Protein AF-A0A2C9UYM7-F1 (afdb_monomer_lite)

pLDDT: mean 77.0, std 14.75, range [37.03, 95.25]

Secondary structure (DSSP, 8-state):
-HHHHHHHHHS-HHHHTT---SSTTSSEE---TTSTTEEEEEEE-TTHHHHHHHHHHHH-TT--HHHHHHHHHHHHHHHHHHHHHHHHHHHHTT-GGGHHHHHHTEEEEEEEEEEEPTT---EEEEEEEEEEE--SSSS-SS--GGG-SSSS---SPPP-HHHHHHHHTS-----

Radius of gyration: 19.18 Å; chains: 1; bounding box: 54×32×52 Å

Foldseek 3Di:
DVVLLVVLVPADPVLQVLQDDPDPPQAWDAPDPLANQKTKGKFWCPPLQPRLQVSQCSNPVVGDVPNSVVSSVVVVVVLVVVLVVVCVVCVVVVNNVCSVVVNVQWIKMKMWMWGADVVDNDIDTDTDIDIFRDDVDGDFQAPDPVQDDPVRHGPDHRDDPVVVVVVSPDPPPPD

InterPro domains:
  IPR027443 Isopenicillin N synthase-like superfamily [G3DSA:2.60.120.330] (1-140)

Organism: Manihot esculenta (NCBI:txid3983)

Structure (mmCIF, N/CA/C/O backbone):
data_AF-A0A2C9UYM7-F1
#
_entry.id   AF-A0A2C9UYM7-F1
#
loop_
_atom_site.group_PDB
_atom_site.id
_atom_site.type_symbol
_atom_site.label_atom_id
_atom_site.label_alt_id
_atom_site.label_comp_id
_atom_site.label_asym_id
_atom_site.label_entity_id
_atom_site.label_seq_id
_atom_site.pdbx_PDB_ins_code
_atom_site.Cartn_x
_atom_site.Cartn_y
_atom_site.Cartn_z
_atom_site.occupancy
_atom_site.B_iso_or_equiv
_atom_site.auth_seq_id
_atom_site.auth_comp_id
_atom_site.auth_asym_id
_atom_site.auth_atom_id
_atom_site.pdbx_PDB_model_num
ATOM 1 N N . MET A 1 1 ? 14.745 8.442 -0.552 1.00 76.81 1 MET A N 1
ATOM 2 C CA . MET A 1 1 ? 13.310 8.116 -0.733 1.00 76.81 1 MET A CA 1
ATOM 3 C C . MET A 1 1 ? 12.906 8.375 -2.171 1.00 76.81 1 MET A C 1
ATOM 5 O O . MET A 1 1 ? 12.621 7.404 -2.848 1.00 76.81 1 MET A O 1
ATOM 9 N N . PHE A 1 2 ? 12.954 9.629 -2.638 1.00 80.56 2 PHE A N 1
ATOM 10 C CA . PHE A 1 2 ? 12.613 9.995 -4.020 1.00 80.56 2 PHE A CA 1
ATOM 11 C C . PHE A 1 2 ? 13.407 9.212 -5.071 1.00 80.56 2 PHE A C 1
ATOM 13 O O . PHE A 1 2 ? 12.788 8.573 -5.907 1.00 80.56 2 PHE A O 1
ATOM 20 N N . GLU A 1 3 ? 14.731 9.110 -4.932 1.00 86.56 3 GLU A N 1
ATOM 21 C CA . GLU A 1 3 ? 15.581 8.315 -5.840 1.00 86.56 3 GLU A CA 1
ATOM 22 C C . GLU A 1 3 ? 15.118 6.853 -5.986 1.00 86.56 3 GLU A C 1
ATOM 24 O O . GLU A 1 3 ? 15.034 6.330 -7.089 1.00 86.56 3 GLU A O 1
ATOM 29 N N . SER A 1 4 ? 14.749 6.187 -4.884 1.00 89.62 4 SER A N 1
ATOM 30 C CA . SER A 1 4 ? 14.265 4.797 -4.922 1.00 89.62 4 SER A CA 1
ATOM 31 C C . SER A 1 4 ? 12.889 4.662 -5.583 1.00 89.62 4 SER A C 1
ATOM 33 O O . SER A 1 4 ? 12.554 3.598 -6.094 1.00 89.62 4 SER A O 1
ATOM 35 N N . VAL A 1 5 ? 12.067 5.715 -5.540 1.00 88.62 5 VAL A N 1
ATOM 36 C CA . VAL A 1 5 ? 10.767 5.751 -6.224 1.00 88.62 5 VAL A CA 1
ATOM 37 C C . VAL A 1 5 ? 10.951 6.053 -7.709 1.00 88.62 5 VAL A C 1
ATOM 39 O O . VAL A 1 5 ? 10.288 5.442 -8.539 1.00 88.62 5 VAL A O 1
ATOM 42 N N . GLU A 1 6 ? 11.866 6.951 -8.060 1.00 88.19 6 GLU A N 1
ATOM 43 C CA . GLU A 1 6 ? 12.232 7.215 -9.453 1.00 88.19 6 GLU A CA 1
ATOM 44 C C . GLU A 1 6 ? 12.796 5.957 -10.118 1.00 88.19 6 GLU A C 1
ATOM 46 O O . GLU A 1 6 ? 12.317 5.568 -11.181 1.00 88.19 6 GLU A O 1
ATOM 51 N N . GLU A 1 7 ? 13.728 5.263 -9.455 1.00 92.25 7 GLU A N 1
ATOM 52 C CA . GLU A 1 7 ? 14.283 3.991 -9.931 1.00 92.25 7 GLU A CA 1
ATOM 53 C C . GLU A 1 7 ? 13.176 2.957 -10.200 1.00 92.25 7 GLU A C 1
ATOM 55 O O . GLU A 1 7 ? 13.172 2.302 -11.242 1.00 92.25 7 GLU A O 1
ATOM 60 N N . LEU A 1 8 ? 12.197 2.846 -9.292 1.00 92.75 8 LEU A N 1
ATOM 61 C CA . LEU A 1 8 ? 11.048 1.952 -9.448 1.00 92.75 8 LEU A CA 1
ATOM 62 C C . LEU A 1 8 ? 10.269 2.238 -10.741 1.00 92.75 8 LEU A C 1
ATOM 64 O O . LEU A 1 8 ? 9.914 1.305 -11.461 1.00 92.75 8 LEU A O 1
ATOM 68 N N . PHE A 1 9 ? 9.974 3.506 -11.036 1.00 91.25 9 PHE A N 1
ATOM 69 C CA . PHE A 1 9 ? 9.160 3.865 -12.202 1.00 91.25 9 PHE A CA 1
ATOM 70 C C . PHE A 1 9 ? 9.944 3.900 -13.516 1.00 91.25 9 PHE A C 1
ATOM 72 O O . PHE A 1 9 ? 9.328 3.767 -14.575 1.00 91.25 9 PHE A O 1
ATOM 79 N N . GLN A 1 10 ? 11.274 3.966 -13.456 1.00 91.88 10 GLN A N 1
ATOM 80 C CA . GLN A 1 10 ? 12.161 3.782 -14.608 1.00 91.88 10 GLN A CA 1
ATOM 81 C C . GLN A 1 10 ? 12.287 2.314 -15.054 1.00 91.88 10 GLN A C 1
ATOM 83 O O . GLN A 1 10 ? 12.781 2.055 -16.154 1.00 91.88 10 GLN A O 1
ATOM 88 N N . LEU A 1 11 ? 11.825 1.346 -14.249 1.00 94.38 11 LEU A N 1
ATOM 89 C CA . LEU A 1 11 ? 11.791 -0.059 -14.657 1.00 94.38 11 LEU A CA 1
ATOM 90 C C . LEU A 1 11 ? 10.936 -0.265 -15.920 1.00 94.38 11 LEU A C 1
ATOM 92 O O . LEU A 1 11 ? 9.923 0.421 -16.108 1.00 94.38 11 LEU A O 1
ATOM 96 N N . PRO A 1 12 ? 11.272 -1.264 -16.761 1.00 94.81 12 PRO A N 1
ATOM 97 C CA . PRO A 1 12 ? 10.449 -1.615 -17.909 1.00 94.81 12 PRO A CA 1
ATOM 98 C C . PRO A 1 12 ? 8.994 -1.888 -17.510 1.00 94.81 12 PRO A C 1
ATOM 100 O O . PRO A 1 12 ? 8.722 -2.527 -16.491 1.00 94.81 12 PRO A O 1
ATOM 103 N N . LEU A 1 13 ? 8.047 -1.457 -18.350 1.00 91.44 13 LEU A N 1
ATOM 104 C CA . LEU A 1 13 ? 6.612 -1.642 -18.101 1.00 91.44 13 LEU A CA 1
ATOM 105 C C . LEU A 1 13 ? 6.265 -3.104 -17.789 1.00 91.44 13 LEU A C 1
ATOM 107 O O . LEU A 1 13 ? 5.569 -3.378 -16.816 1.00 91.44 13 LEU A O 1
ATOM 111 N N . TRP A 1 14 ? 6.793 -4.046 -18.575 1.00 90.56 14 TRP A N 1
ATOM 112 C CA . TRP A 1 14 ? 6.535 -5.473 -18.378 1.00 90.56 14 TRP A CA 1
ATOM 113 C C . TRP A 1 14 ? 6.998 -5.966 -17.000 1.00 90.56 14 TRP A C 1
ATOM 115 O O . TRP A 1 14 ? 6.327 -6.811 -16.419 1.00 90.56 14 TRP A O 1
ATOM 125 N N . THR A 1 15 ? 8.083 -5.410 -16.447 1.00 94.50 15 THR A N 1
ATOM 126 C CA . THR A 1 15 ? 8.578 -5.723 -15.098 1.00 94.50 15 THR A CA 1
ATOM 127 C C . THR A 1 15 ? 7.615 -5.201 -14.038 1.00 94.50 15 THR A C 1
ATOM 129 O O . THR A 1 15 ? 7.225 -5.945 -13.142 1.00 94.50 15 THR A O 1
ATOM 132 N N . LYS A 1 16 ? 7.154 -3.950 -14.173 1.00 93.62 16 LYS A N 1
ATOM 133 C CA . LYS A 1 16 ? 6.161 -3.357 -13.261 1.00 93.62 16 LYS A CA 1
ATOM 134 C C . LYS A 1 16 ? 4.836 -4.131 -13.287 1.00 93.62 16 LYS A C 1
ATOM 136 O O . LYS A 1 16 ? 4.242 -4.359 -12.235 1.00 93.62 16 LYS A O 1
ATOM 141 N N . MET A 1 17 ? 4.419 -4.622 -14.457 1.00 91.25 17 MET A N 1
ATOM 142 C CA . MET A 1 17 ? 3.216 -5.449 -14.633 1.00 91.25 17 MET A CA 1
ATOM 143 C C . MET A 1 17 ? 3.297 -6.836 -13.973 1.00 91.25 17 MET A C 1
ATOM 145 O O . MET A 1 17 ? 2.255 -7.462 -13.783 1.00 91.25 17 MET A O 1
ATOM 149 N N . LEU A 1 18 ? 4.487 -7.312 -13.578 1.00 91.75 18 LEU A N 1
ATOM 150 C CA . LEU A 1 18 ? 4.620 -8.540 -12.782 1.00 91.75 18 LEU A CA 1
ATOM 151 C C . LEU A 1 18 ? 4.083 -8.372 -11.354 1.00 91.75 18 LEU A C 1
ATOM 153 O O . LEU A 1 18 ? 3.803 -9.373 -10.692 1.00 91.75 18 LEU A O 1
ATOM 157 N N . ASN A 1 19 ? 3.898 -7.134 -10.876 1.00 91.31 19 ASN A N 1
ATOM 158 C CA . ASN A 1 19 ? 3.223 -6.874 -9.610 1.00 91.31 19 ASN A CA 1
ATOM 159 C C . ASN A 1 19 ? 1.714 -7.140 -9.738 1.00 91.31 19 ASN A C 1
ATOM 161 O O . ASN A 1 19 ? 0.908 -6.228 -9.938 1.00 91.31 19 ASN A O 1
ATOM 165 N N . VAL A 1 20 ? 1.330 -8.407 -9.627 1.00 87.38 20 VAL A N 1
ATOM 166 C CA . VAL A 1 20 ? -0.059 -8.863 -9.708 1.00 87.38 20 VAL A CA 1
ATOM 167 C C . VAL A 1 20 ? -0.613 -9.182 -8.323 1.00 87.38 20 VAL A C 1
ATOM 169 O O . VAL A 1 20 ? 0.070 -9.728 -7.461 1.00 87.38 20 VAL A O 1
ATOM 172 N N . SER A 1 21 ? -1.896 -8.892 -8.114 1.00 83.62 21 SER A N 1
ATOM 173 C CA . SER A 1 21 ? -2.621 -9.309 -6.915 1.00 83.62 21 SER A CA 1
ATOM 174 C C . SER A 1 21 ? -3.963 -9.914 -7.292 1.00 83.62 21 SER A C 1
ATOM 176 O O . SER A 1 21 ? -4.627 -9.466 -8.225 1.00 83.62 21 SER A O 1
ATOM 178 N N . ARG A 1 22 ? -4.389 -10.921 -6.522 1.00 79.25 22 ARG A N 1
ATOM 179 C CA . ARG A 1 22 ? -5.752 -11.468 -6.607 1.00 79.25 22 ARG A CA 1
ATOM 180 C C . ARG A 1 22 ? -6.795 -10.460 -6.124 1.00 79.25 22 ARG A C 1
ATOM 182 O O . ARG A 1 22 ? -7.964 -10.575 -6.479 1.00 79.25 22 ARG A O 1
ATOM 189 N N . LYS A 1 23 ? -6.385 -9.481 -5.310 1.00 76.19 23 LYS A N 1
ATOM 190 C CA . LYS A 1 23 ? -7.252 -8.397 -4.853 1.00 76.19 23 LYS A CA 1
ATOM 191 C C . LYS A 1 23 ? -7.204 -7.252 -5.843 1.00 76.19 23 LYS A C 1
ATOM 193 O O . LYS A 1 23 ? -6.138 -6.795 -6.261 1.00 76.19 23 LYS A O 1
ATOM 198 N N . ARG A 1 24 ? -8.392 -6.784 -6.211 1.00 71.06 24 ARG A N 1
ATOM 199 C CA . ARG A 1 24 ? -8.555 -5.713 -7.186 1.00 71.06 24 ARG A CA 1
ATOM 200 C C . ARG A 1 24 ? -7.792 -4.471 -6.728 1.00 71.06 24 ARG A C 1
ATOM 202 O O . ARG A 1 24 ? -7.879 -4.103 -5.566 1.00 71.06 24 ARG A O 1
ATOM 209 N N . PHE A 1 25 ? -7.066 -3.837 -7.646 1.00 75.12 25 PHE A N 1
ATOM 210 C CA . PHE A 1 25 ? -6.269 -2.626 -7.409 1.00 75.12 25 PHE A CA 1
ATOM 211 C C . PHE A 1 25 ? -5.055 -2.784 -6.478 1.00 75.12 25 PHE A C 1
ATOM 213 O O . PHE A 1 25 ? -4.369 -1.799 -6.238 1.00 75.12 25 PHE A O 1
ATOM 220 N N . HIS A 1 26 ? -4.734 -3.972 -5.963 1.00 82.00 26 HIS A N 1
ATOM 221 C CA . HIS A 1 26 ? -3.608 -4.130 -5.027 1.00 82.00 26 HIS A CA 1
ATOM 222 C C . HIS A 1 26 ? -2.248 -4.334 -5.714 1.00 82.00 26 HIS A C 1
ATOM 224 O O . HIS A 1 26 ? -1.228 -4.269 -5.040 1.00 82.00 26 HIS A O 1
ATOM 230 N N . GLY A 1 27 ? -2.231 -4.593 -7.024 1.00 87.62 27 GLY A N 1
ATOM 231 C CA . GLY A 1 27 ? -1.009 -4.715 -7.821 1.00 87.62 27 GLY A CA 1
ATOM 232 C C . GLY A 1 27 ? -0.633 -3.415 -8.537 1.00 87.62 27 GLY A C 1
ATOM 233 O O . GLY A 1 27 ? -0.955 -2.313 -8.084 1.00 87.62 27 GLY A O 1
ATOM 234 N N . TYR A 1 28 ? 0.028 -3.560 -9.682 1.00 90.88 28 TYR A N 1
ATOM 235 C CA . TYR A 1 28 ? 0.290 -2.480 -10.623 1.00 90.88 28 TYR A CA 1
ATOM 236 C C . TYR A 1 28 ? -1.011 -1.892 -11.184 1.00 90.88 28 TYR A C 1
ATOM 238 O O . TYR A 1 28 ? -1.941 -2.620 -11.539 1.00 90.88 28 TYR A O 1
ATOM 246 N N . ILE A 1 29 ? -1.063 -0.566 -11.282 1.00 88.56 29 ILE A N 1
ATOM 247 C CA . ILE A 1 29 ? -2.108 0.168 -11.997 1.00 88.56 29 ILE A CA 1
ATOM 248 C C . ILE A 1 29 ? -1.421 1.212 -12.867 1.00 88.56 29 ILE A C 1
ATOM 250 O O . ILE A 1 29 ? -0.698 2.054 -12.350 1.00 88.56 29 ILE A O 1
ATOM 254 N N . GLY A 1 30 ? -1.689 1.186 -14.163 1.00 86.00 30 GLY A N 1
ATOM 255 C CA . GLY A 1 30 ? -1.193 2.153 -15.135 1.00 86.00 30 GLY A CA 1
ATOM 256 C C . GLY A 1 30 ? -1.779 1.842 -16.507 1.00 86.00 30 GLY A C 1
ATOM 257 O O . GLY A 1 30 ? -2.508 0.857 -16.651 1.00 86.00 30 GLY A O 1
ATOM 258 N N . GLN A 1 31 ? -1.478 2.673 -17.507 1.00 81.62 31 GLN A N 1
ATOM 259 C CA . GLN A 1 31 ? -1.949 2.490 -18.891 1.00 81.62 31 GLN A CA 1
ATOM 260 C C . GLN A 1 31 ? -3.487 2.495 -19.031 1.00 81.62 31 GLN A C 1
ATOM 262 O O . GLN A 1 31 ? -4.047 1.885 -19.942 1.00 81.62 31 GLN A O 1
ATOM 267 N N . LEU A 1 32 ? -4.190 3.173 -18.117 1.00 78.31 32 LEU A N 1
ATOM 268 C CA . LEU A 1 32 ? -5.642 3.313 -18.177 1.00 78.31 32 LEU A CA 1
ATOM 269 C C . LEU A 1 32 ? -6.009 4.513 -19.063 1.00 78.31 32 LEU A C 1
ATOM 271 O O . LEU A 1 32 ? -5.599 5.628 -18.739 1.00 78.31 32 LEU A O 1
ATOM 275 N N . PRO A 1 33 ? -6.832 4.339 -20.118 1.00 73.31 33 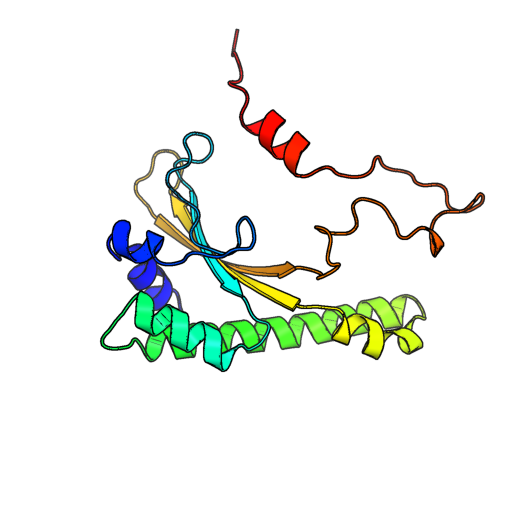PRO A N 1
ATOM 276 C CA . PRO A 1 33 ? -7.207 5.442 -21.007 1.00 73.31 33 PRO A CA 1
ATOM 277 C C . PRO A 1 33 ? -7.883 6.621 -20.292 1.00 73.31 33 PRO A C 1
ATOM 279 O O . PRO A 1 33 ? -7.738 7.759 -20.721 1.00 73.31 33 PRO A O 1
ATOM 282 N N . SER A 1 34 ? -8.606 6.358 -19.197 1.00 73.12 34 SER A N 1
ATOM 283 C CA . SER A 1 34 ? -9.287 7.383 -18.397 1.00 73.12 34 SER A CA 1
ATOM 284 C C . SER A 1 34 ? -8.363 8.146 -17.439 1.00 73.12 34 SER A C 1
ATOM 286 O O . SER A 1 34 ? -8.734 9.222 -16.981 1.00 73.12 34 SER A O 1
ATOM 288 N N . VAL A 1 35 ? -7.169 7.621 -17.137 1.00 74.06 35 VAL A N 1
ATOM 289 C CA . VAL A 1 35 ? -6.163 8.259 -16.268 1.00 74.06 35 VAL A CA 1
ATOM 290 C C . VAL A 1 35 ? -4.748 8.046 -16.839 1.00 74.06 35 VAL A C 1
ATOM 292 O O . VAL A 1 35 ? -3.925 7.364 -16.230 1.00 74.06 35 VAL A O 1
ATOM 295 N N . PRO A 1 36 ? -4.439 8.611 -18.023 1.00 75.50 36 PRO A N 1
ATOM 296 C CA . PRO A 1 36 ? -3.215 8.289 -18.765 1.00 75.50 36 PRO A CA 1
ATOM 297 C C . PRO A 1 36 ? -1.930 8.754 -18.068 1.00 75.50 36 PRO A C 1
ATOM 299 O O . PRO A 1 36 ? -0.880 8.162 -18.277 1.00 75.50 36 PRO A O 1
ATOM 302 N N . LEU A 1 37 ? -2.025 9.776 -17.213 1.00 80.44 37 LEU A N 1
ATOM 303 C CA . LEU A 1 37 ? -0.898 10.360 -16.475 1.00 80.44 37 LEU A CA 1
ATOM 304 C C . LEU A 1 37 ? -0.623 9.651 -15.139 1.00 80.44 37 LEU A C 1
ATOM 306 O O . LEU A 1 37 ? 0.187 10.133 -14.355 1.00 80.44 37 LEU A O 1
ATOM 310 N N . TYR A 1 38 ? -1.348 8.571 -14.836 1.00 84.19 38 TYR 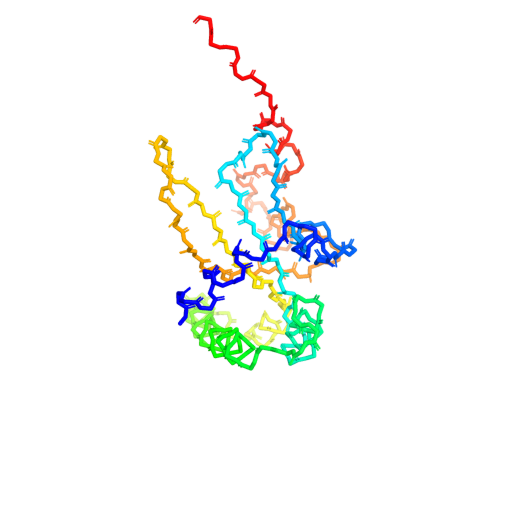A N 1
ATOM 311 C CA . TYR A 1 38 ? -1.306 7.891 -13.548 1.00 84.19 38 TYR A CA 1
ATOM 312 C C . TYR A 1 38 ? -0.641 6.522 -13.645 1.00 84.19 38 TYR A C 1
ATOM 314 O O . TYR A 1 38 ? -1.063 5.655 -14.416 1.00 84.19 38 TYR A O 1
ATOM 322 N N . GLU A 1 39 ? 0.331 6.292 -12.769 1.00 88.88 39 GLU A N 1
ATOM 323 C CA . GLU A 1 39 ? 0.944 4.989 -12.560 1.00 88.88 39 GLU A CA 1
ATOM 324 C C . GLU A 1 39 ? 1.099 4.704 -11.058 1.00 88.88 39 GLU A C 1
ATOM 326 O O . GLU A 1 39 ? 1.364 5.600 -10.259 1.00 88.88 39 GLU A O 1
ATOM 331 N N . SER A 1 40 ? 0.912 3.455 -10.628 1.00 90.62 40 SER A N 1
ATOM 332 C CA . SER A 1 40 ? 1.100 3.076 -9.228 1.00 90.62 40 SER A CA 1
ATOM 333 C C . SER A 1 40 ? 1.434 1.604 -9.021 1.00 90.62 40 SER A C 1
ATOM 335 O O . SER A 1 40 ? 1.047 0.737 -9.806 1.00 90.62 40 SER A O 1
ATOM 337 N N . ILE A 1 41 ? 2.098 1.323 -7.903 1.00 90.56 41 ILE A N 1
ATOM 338 C CA . ILE A 1 41 ? 2.435 -0.017 -7.417 1.00 90.56 41 ILE A CA 1
ATOM 339 C C . ILE A 1 41 ? 1.900 -0.159 -5.993 1.00 90.56 41 ILE A C 1
ATOM 341 O O . ILE A 1 41 ? 2.236 0.631 -5.111 1.00 90.56 41 ILE A O 1
ATOM 345 N N . GLY A 1 42 ? 1.033 -1.151 -5.784 1.00 88.19 42 GLY A N 1
ATOM 346 C CA . GLY A 1 42 ? 0.545 -1.534 -4.463 1.00 88.19 42 GLY A CA 1
ATOM 347 C C . GLY A 1 42 ? 1.416 -2.611 -3.810 1.00 88.19 42 GLY A C 1
ATOM 348 O O . GLY A 1 42 ? 1.887 -3.522 -4.490 1.00 88.19 42 GLY A O 1
ATOM 349 N N . ILE A 1 43 ? 1.609 -2.504 -2.493 1.00 84.69 43 ILE A N 1
ATOM 350 C CA . ILE A 1 43 ? 2.312 -3.468 -1.637 1.00 84.69 43 ILE A CA 1
ATOM 351 C C . ILE A 1 43 ? 1.419 -3.767 -0.432 1.00 84.69 43 ILE A C 1
ATOM 353 O O . ILE A 1 43 ? 1.143 -2.886 0.383 1.00 84.69 43 ILE A O 1
ATOM 357 N N . GLU A 1 44 ? 0.920 -5.000 -0.326 1.00 77.50 44 GLU A N 1
ATOM 358 C CA . GLU A 1 44 ? 0.101 -5.390 0.825 1.00 77.50 44 GLU A CA 1
ATOM 359 C C . GLU A 1 44 ? 0.959 -5.504 2.090 1.00 77.50 44 GLU A C 1
ATOM 361 O O . GLU A 1 44 ? 2.002 -6.149 2.089 1.00 77.50 44 GLU A O 1
ATOM 366 N N . ASP A 1 45 ? 0.468 -4.942 3.189 1.00 66.62 45 ASP A N 1
ATOM 367 C CA . ASP A 1 45 ? 1.275 -4.695 4.388 1.00 66.62 45 ASP A CA 1
ATOM 368 C C . ASP A 1 45 ? 1.126 -5.778 5.473 1.00 66.62 45 ASP A C 1
ATOM 370 O O . ASP A 1 45 ? 1.905 -5.840 6.409 1.00 66.62 45 ASP A O 1
ATOM 374 N N . ARG A 1 46 ? 0.176 -6.719 5.337 1.00 57.03 46 ARG A N 1
ATOM 375 C CA . ARG A 1 46 ? -0.145 -7.711 6.396 1.00 57.03 46 ARG A CA 1
ATOM 376 C C . ARG A 1 46 ? 1.070 -8.433 7.011 1.00 57.03 46 ARG A C 1
ATOM 378 O O . ARG A 1 46 ? 1.031 -8.763 8.188 1.00 57.03 46 ARG A O 1
ATOM 385 N N . THR A 1 47 ? 2.120 -8.666 6.224 1.00 57.34 47 THR A N 1
ATOM 386 C CA . THR A 1 47 ? 3.446 -9.097 6.688 1.00 57.34 47 THR A CA 1
ATOM 387 C C . THR A 1 47 ? 4.510 -8.238 5.994 1.00 57.34 47 THR A C 1
ATOM 389 O O . THR A 1 47 ? 5.124 -8.649 5.010 1.00 57.34 47 THR A O 1
ATOM 392 N N . MET A 1 48 ? 4.690 -7.000 6.479 1.00 58.72 48 MET A N 1
ATOM 393 C CA . MET A 1 48 ? 5.626 -5.975 5.971 1.00 58.72 48 MET A CA 1
ATOM 394 C C . MET A 1 48 ? 6.969 -6.503 5.460 1.00 58.72 48 MET A C 1
ATOM 396 O O . MET A 1 48 ? 7.508 -5.969 4.496 1.00 58.72 48 MET A O 1
ATOM 400 N N . LEU A 1 49 ? 7.541 -7.520 6.110 1.00 62.19 49 LEU A N 1
ATOM 401 C CA . LEU A 1 49 ? 8.868 -8.020 5.760 1.00 62.19 49 LEU A CA 1
ATOM 402 C C . LEU A 1 49 ? 8.845 -8.912 4.509 1.00 62.19 49 LEU A C 1
ATOM 404 O O . LEU A 1 49 ? 9.556 -8.643 3.545 1.00 62.19 49 LEU A O 1
ATOM 408 N N . GLU A 1 50 ? 7.981 -9.926 4.493 1.00 69.31 50 GLU A N 1
ATOM 409 C CA . GLU A 1 50 ? 7.964 -10.955 3.448 1.00 69.31 50 GLU A CA 1
ATOM 410 C C . GLU A 1 50 ? 7.477 -10.405 2.105 1.00 69.31 50 GLU A C 1
ATOM 412 O O . GLU A 1 50 ? 8.003 -10.752 1.048 1.00 69.31 50 GLU A O 1
ATOM 417 N N . LYS A 1 51 ? 6.478 -9.516 2.127 1.00 75.88 51 LYS A N 1
ATOM 418 C CA . LYS A 1 51 ? 5.892 -8.975 0.894 1.00 75.88 51 LYS A CA 1
ATOM 419 C C . LYS A 1 51 ? 6.765 -7.931 0.221 1.00 75.88 51 LYS A C 1
ATOM 421 O O . LYS A 1 51 ? 6.800 -7.884 -1.006 1.00 75.88 51 LYS A O 1
ATOM 426 N N . VAL A 1 52 ? 7.491 -7.133 1.003 1.00 81.62 52 VAL A N 1
ATOM 427 C CA . VAL A 1 52 ? 8.470 -6.189 0.454 1.00 81.62 52 VAL A CA 1
ATOM 428 C C . VAL A 1 52 ? 9.598 -6.956 -0.220 1.00 81.62 52 VAL A C 1
ATOM 430 O O . VAL A 1 52 ? 9.954 -6.633 -1.345 1.00 81.62 52 VAL A O 1
ATOM 433 N N . GLU A 1 53 ? 10.113 -8.011 0.410 1.00 81.88 53 GLU A N 1
ATOM 434 C CA . GLU A 1 53 ? 11.167 -8.835 -0.189 1.00 81.88 53 GLU A CA 1
ATOM 435 C C . GLU A 1 53 ? 10.679 -9.594 -1.423 1.00 81.88 53 GLU A C 1
ATOM 437 O O . GLU A 1 53 ? 11.357 -9.592 -2.449 1.00 81.88 53 GLU A O 1
ATOM 442 N N . SER A 1 54 ? 9.473 -10.167 -1.371 1.00 84.44 54 SER A N 1
ATOM 443 C CA . SER A 1 54 ? 8.858 -10.824 -2.525 1.00 84.44 54 SER A CA 1
ATOM 444 C C . SER A 1 54 ? 8.705 -9.873 -3.713 1.00 84.44 54 SER A C 1
ATOM 446 O O . SER A 1 54 ? 9.104 -10.233 -4.820 1.00 84.44 54 SER A O 1
ATOM 448 N N . LEU A 1 55 ? 8.185 -8.659 -3.498 1.00 87.31 55 LEU A N 1
ATOM 449 C CA . LEU A 1 55 ? 8.059 -7.670 -4.566 1.00 87.31 55 LEU A CA 1
ATOM 450 C C . LEU A 1 55 ? 9.428 -7.221 -5.081 1.00 87.31 55 LEU A C 1
ATOM 452 O O . LEU A 1 55 ? 9.631 -7.149 -6.291 1.00 87.31 55 LEU A O 1
ATOM 456 N N . THR A 1 56 ? 10.373 -6.946 -4.180 1.00 90.38 56 THR A N 1
ATOM 457 C CA . THR A 1 56 ? 11.725 -6.540 -4.566 1.00 90.38 56 THR A CA 1
ATOM 458 C C . THR A 1 56 ? 12.385 -7.597 -5.443 1.00 90.38 56 THR A C 1
ATOM 460 O O . THR A 1 56 ? 12.974 -7.231 -6.449 1.00 90.38 56 THR A O 1
ATOM 463 N N . ASN A 1 57 ? 12.232 -8.887 -5.136 1.00 89.25 57 ASN A N 1
ATOM 464 C CA . ASN A 1 57 ? 12.793 -9.971 -5.949 1.00 89.25 57 ASN A CA 1
ATOM 465 C C . ASN A 1 57 ? 12.122 -10.099 -7.326 1.00 89.25 57 ASN A C 1
ATOM 467 O O . ASN A 1 57 ? 12.768 -10.505 -8.290 1.00 89.25 57 ASN A O 1
ATOM 471 N N . VAL A 1 58 ? 10.834 -9.757 -7.433 1.00 90.00 58 VAL A N 1
ATOM 472 C CA . VAL A 1 58 ? 10.107 -9.733 -8.714 1.00 90.00 58 VAL A CA 1
ATOM 473 C C . VAL A 1 58 ? 10.581 -8.577 -9.596 1.00 90.00 58 VAL A C 1
ATOM 475 O O . VAL A 1 58 ? 10.767 -8.754 -10.797 1.00 90.00 58 VAL A O 1
ATOM 478 N N . LEU A 1 59 ? 10.772 -7.396 -9.007 1.00 92.06 59 LEU A N 1
ATOM 479 C CA . LEU A 1 59 ? 11.151 -6.182 -9.733 1.00 92.06 59 LEU A CA 1
ATOM 480 C C . LEU A 1 59 ? 12.657 -6.111 -10.025 1.00 92.06 59 LEU A C 1
ATOM 482 O O . LEU A 1 59 ? 13.066 -5.660 -11.092 1.00 92.06 59 LEU A O 1
ATOM 486 N N . TRP A 1 60 ? 13.472 -6.599 -9.093 1.00 94.44 60 TRP A N 1
ATOM 487 C CA . TRP A 1 60 ? 14.926 -6.664 -9.164 1.00 94.44 60 TRP A CA 1
ATOM 488 C C . TRP A 1 60 ? 15.386 -8.072 -8.755 1.00 94.44 60 TRP A C 1
ATOM 490 O O . TRP A 1 60 ? 15.595 -8.324 -7.568 1.00 94.44 60 TRP A O 1
ATOM 500 N N . PRO A 1 61 ? 15.610 -8.994 -9.709 1.00 90.38 61 PRO A N 1
ATOM 501 C CA . PRO A 1 61 ? 16.062 -10.361 -9.406 1.00 90.38 61 PRO A CA 1
ATOM 502 C C . PRO A 1 61 ? 17.376 -10.430 -8.605 1.00 90.38 61 PRO A C 1
ATOM 504 O O . PRO A 1 61 ? 17.598 -11.347 -7.821 1.00 90.38 61 PRO A O 1
ATOM 507 N N . GLN A 1 62 ? 18.233 -9.428 -8.783 1.00 90.38 62 GLN A N 1
ATOM 508 C CA . GLN A 1 62 ? 19.500 -9.205 -8.080 1.00 90.38 62 GLN A CA 1
ATOM 509 C C . GLN A 1 62 ? 19.337 -8.540 -6.697 1.00 90.38 62 GLN A C 1
ATOM 511 O O . GLN A 1 62 ? 20.314 -8.376 -5.970 1.00 90.38 62 GLN A O 1
ATOM 516 N N . GLY A 1 63 ? 18.110 -8.172 -6.326 1.00 90.56 63 GLY A N 1
ATOM 517 C CA . GLY A 1 63 ? 17.768 -7.459 -5.103 1.00 90.56 63 GLY A CA 1
ATOM 518 C C . GLY A 1 63 ? 17.955 -5.943 -5.203 1.00 90.56 63 GLY A C 1
ATOM 519 O O . GLY A 1 63 ? 18.764 -5.431 -5.974 1.00 90.56 63 GLY A O 1
ATOM 520 N N . ASN A 1 64 ? 17.204 -5.213 -4.376 1.00 93.56 64 ASN A N 1
ATOM 521 C CA . ASN A 1 64 ? 17.354 -3.770 -4.187 1.00 93.56 64 ASN A CA 1
ATOM 522 C 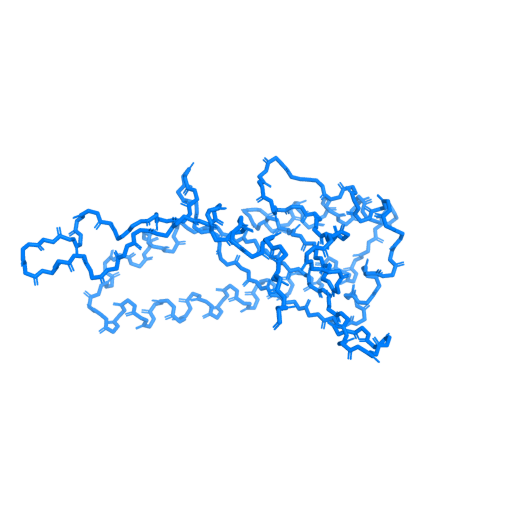C . ASN A 1 64 ? 17.223 -3.427 -2.687 1.00 93.56 64 ASN A C 1
ATOM 524 O O . ASN A 1 64 ? 16.127 -3.133 -2.195 1.00 93.56 64 ASN A O 1
ATOM 528 N N . PRO A 1 65 ? 18.323 -3.503 -1.910 1.00 91.75 65 PRO A N 1
ATOM 529 C CA . PRO A 1 65 ? 18.278 -3.287 -0.464 1.00 91.75 65 PRO A CA 1
ATOM 530 C C . PRO A 1 65 ? 17.887 -1.851 -0.097 1.00 91.75 65 PRO A C 1
ATOM 532 O O . PRO A 1 65 ? 17.265 -1.643 0.947 1.00 91.75 65 PRO A O 1
ATOM 535 N N . ASN A 1 66 ? 18.204 -0.875 -0.954 1.00 91.56 66 ASN A N 1
ATOM 536 C CA . ASN A 1 66 ? 17.848 0.527 -0.752 1.00 91.56 66 ASN A CA 1
ATOM 537 C C . ASN A 1 66 ? 16.335 0.726 -0.848 1.00 91.56 66 ASN A C 1
ATOM 539 O O . ASN A 1 66 ? 15.743 1.298 0.070 1.00 91.56 66 ASN A O 1
ATOM 543 N N . PHE A 1 67 ? 15.705 0.184 -1.894 1.00 91.06 67 PHE A N 1
ATOM 544 C CA . PHE A 1 67 ? 14.253 0.207 -2.050 1.00 91.06 67 PHE A CA 1
ATOM 545 C C . PHE A 1 67 ? 13.555 -0.504 -0.886 1.00 91.06 67 PHE A C 1
ATOM 547 O O . PHE A 1 67 ? 12.706 0.088 -0.218 1.00 91.06 67 PHE A O 1
ATOM 554 N N . SER A 1 68 ? 13.972 -1.731 -0.556 1.00 90.06 68 SER A N 1
ATOM 555 C CA . SER A 1 68 ? 13.382 -2.484 0.558 1.00 90.06 68 SER A CA 1
ATOM 556 C C . SER A 1 68 ? 13.523 -1.751 1.897 1.00 90.06 68 SER A C 1
ATOM 558 O O . SER A 1 68 ? 12.591 -1.726 2.702 1.00 90.06 68 SER A O 1
ATOM 560 N N . LYS A 1 69 ? 14.681 -1.130 2.163 1.00 89.94 69 LYS A N 1
ATOM 561 C CA . LYS A 1 69 ? 14.893 -0.315 3.368 1.00 89.94 69 LYS A CA 1
ATOM 562 C C . LYS A 1 69 ? 13.981 0.910 3.374 1.00 89.94 69 LYS A C 1
ATOM 564 O O . LYS A 1 69 ? 13.360 1.172 4.398 1.00 89.94 69 LYS A O 1
ATOM 569 N N . MET A 1 70 ? 13.872 1.616 2.249 1.00 90.00 70 MET A N 1
ATOM 570 C CA . MET A 1 70 ? 12.999 2.780 2.095 1.00 90.00 70 MET A CA 1
ATOM 571 C C . MET A 1 70 ? 11.543 2.424 2.404 1.00 90.00 70 MET A C 1
ATOM 573 O O . MET A 1 70 ? 10.944 3.057 3.273 1.00 90.00 70 MET A O 1
ATOM 577 N N . VAL A 1 71 ? 11.010 1.374 1.773 1.00 87.19 71 VAL A N 1
ATOM 578 C CA . VAL A 1 71 ? 9.620 0.940 1.963 1.00 87.19 71 VAL A CA 1
ATOM 579 C C . VAL A 1 71 ? 9.349 0.580 3.423 1.00 87.19 71 VAL A C 1
ATOM 581 O O . VAL A 1 71 ? 8.364 1.042 3.996 1.00 87.19 71 VAL A O 1
ATOM 584 N N . ARG A 1 72 ? 10.245 -0.185 4.059 1.00 85.88 72 ARG A N 1
ATOM 585 C CA . ARG A 1 72 ? 10.102 -0.565 5.474 1.00 85.88 72 ARG A CA 1
ATOM 586 C C . ARG A 1 72 ? 10.140 0.639 6.409 1.00 85.88 72 ARG A C 1
ATOM 588 O O . ARG A 1 72 ? 9.294 0.751 7.290 1.00 85.88 72 ARG A O 1
ATOM 595 N N . SER A 1 73 ? 11.109 1.537 6.226 1.00 87.12 73 SER A N 1
ATOM 596 C CA . SER A 1 73 ? 11.246 2.730 7.067 1.00 87.12 73 SER A CA 1
ATOM 597 C C . SER A 1 73 ? 10.047 3.665 6.926 1.00 87.12 73 SER A C 1
ATOM 599 O O . SER A 1 73 ? 9.536 4.139 7.937 1.00 87.12 73 SER A O 1
ATOM 601 N N . PHE A 1 74 ? 9.575 3.895 5.698 1.00 85.88 74 PHE A N 1
ATOM 602 C CA . PHE A 1 74 ? 8.411 4.740 5.448 1.00 85.88 74 PHE A CA 1
ATOM 603 C C . PHE A 1 74 ? 7.138 4.136 6.048 1.00 85.88 74 PHE A C 1
ATOM 605 O O . PHE A 1 74 ? 6.427 4.814 6.783 1.00 85.88 74 PHE A O 1
ATOM 612 N N . SER A 1 75 ? 6.883 2.849 5.798 1.00 81.75 75 SER A N 1
ATOM 613 C CA . SER A 1 75 ? 5.673 2.178 6.291 1.00 81.75 75 SER A CA 1
ATOM 614 C C . SER A 1 75 ? 5.618 2.164 7.817 1.00 81.75 75 SER A C 1
ATOM 616 O O . SER A 1 75 ? 4.586 2.495 8.391 1.00 81.75 75 SER A O 1
ATOM 618 N N . LYS A 1 76 ? 6.751 1.887 8.481 1.00 83.75 76 LYS A N 1
ATOM 619 C CA . LYS A 1 76 ? 6.854 1.958 9.944 1.00 83.75 76 LYS A CA 1
ATOM 620 C C . LYS A 1 76 ? 6.503 3.351 10.472 1.00 83.75 76 LYS A C 1
ATOM 622 O O . LYS A 1 76 ? 5.693 3.462 11.385 1.00 83.75 76 LYS A O 1
ATOM 627 N N . LEU A 1 77 ? 7.088 4.397 9.887 1.00 86.56 77 LEU A N 1
ATOM 628 C CA . LEU A 1 77 ? 6.864 5.775 10.327 1.00 86.56 77 LEU A CA 1
ATOM 629 C C . LEU A 1 77 ? 5.392 6.180 10.197 1.00 86.56 77 LEU A C 1
ATOM 631 O O . LEU A 1 77 ? 4.828 6.770 11.116 1.00 86.56 77 LEU A O 1
ATOM 635 N N . VAL A 1 78 ? 4.755 5.854 9.070 1.00 83.00 78 VAL A N 1
ATOM 636 C CA . VAL A 1 78 ? 3.350 6.216 8.857 1.00 83.00 78 VAL A CA 1
ATOM 637 C C . VAL A 1 78 ? 2.415 5.374 9.731 1.00 83.00 78 VAL A C 1
ATOM 63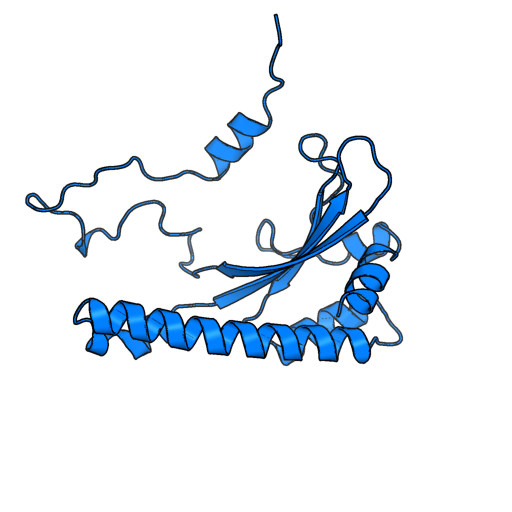9 O O . VAL A 1 78 ? 1.451 5.923 10.255 1.00 83.00 78 VAL A O 1
ATOM 642 N N . ALA A 1 79 ? 2.706 4.089 9.957 1.00 80.19 79 ALA A N 1
ATOM 643 C CA . ALA A 1 79 ? 1.924 3.244 10.864 1.00 80.19 79 ALA A CA 1
ATOM 644 C C . ALA A 1 79 ? 1.988 3.730 12.325 1.00 80.19 79 ALA A C 1
ATOM 646 O O . ALA A 1 79 ? 0.983 3.715 13.032 1.00 80.19 79 ALA A O 1
ATOM 647 N N . GLU A 1 80 ? 3.151 4.202 12.785 1.00 86.31 80 GLU A N 1
ATOM 648 C CA . GLU A 1 80 ? 3.293 4.799 14.120 1.00 86.31 80 GLU A CA 1
ATOM 649 C C . GLU A 1 80 ? 2.476 6.091 14.250 1.00 86.31 80 GLU A C 1
ATOM 651 O O . GLU A 1 80 ? 1.740 6.261 15.225 1.00 86.31 80 GLU A O 1
ATOM 656 N N . LEU A 1 81 ? 2.554 6.977 13.250 1.00 87.50 81 LEU A N 1
ATOM 657 C CA . LEU A 1 81 ? 1.767 8.211 13.223 1.00 87.50 81 LEU A CA 1
ATOM 658 C C . LEU A 1 81 ? 0.259 7.923 13.197 1.00 87.50 81 LEU A C 1
ATOM 660 O O . LEU A 1 81 ? -0.501 8.539 13.943 1.00 87.50 81 LEU A O 1
ATOM 664 N N . GLU A 1 82 ? -0.172 6.979 12.363 1.00 83.94 82 GLU A N 1
ATOM 665 C CA . GLU A 1 82 ? -1.570 6.560 12.243 1.00 83.94 82 GLU A CA 1
ATOM 666 C C . GLU A 1 82 ? -2.116 6.020 13.570 1.00 83.94 82 GLU A C 1
ATOM 668 O O . GLU A 1 82 ? -3.195 6.436 14.000 1.00 83.94 82 GLU A O 1
ATOM 673 N N . SER A 1 83 ? -1.335 5.193 14.268 1.00 85.69 83 SER A N 1
ATOM 674 C CA . SER A 1 83 ? -1.694 4.643 15.577 1.00 85.69 83 SER A CA 1
ATOM 675 C C . SER A 1 83 ? -1.914 5.737 16.621 1.00 85.69 83 SER A C 1
ATOM 677 O O . SER A 1 83 ? -2.892 5.696 17.369 1.00 85.69 83 SER A O 1
ATOM 679 N N . ILE A 1 84 ? -1.049 6.756 16.641 1.00 92.12 84 ILE A N 1
ATOM 680 C CA . ILE A 1 84 ? -1.193 7.904 17.546 1.00 92.12 84 ILE A CA 1
ATOM 681 C C . ILE A 1 84 ? -2.473 8.677 17.222 1.00 92.12 84 ILE A C 1
ATOM 683 O O . ILE A 1 84 ? -3.300 8.887 18.107 1.00 92.12 84 ILE A O 1
ATOM 687 N N . VAL A 1 85 ? -2.672 9.056 15.956 1.00 90.69 85 VAL A N 1
ATOM 688 C CA . VAL A 1 85 ? -3.842 9.842 15.532 1.00 90.69 85 VAL A CA 1
ATOM 689 C C . VAL A 1 85 ? -5.144 9.101 15.838 1.00 90.69 85 VAL A C 1
ATOM 691 O O . VAL A 1 85 ? -6.092 9.699 16.344 1.00 90.69 85 VAL A O 1
ATOM 694 N N . ARG A 1 86 ? -5.202 7.790 15.592 1.00 87.00 86 ARG A N 1
ATOM 695 C CA . ARG A 1 86 ? -6.387 6.982 15.902 1.00 87.00 86 ARG A CA 1
ATOM 696 C C . ARG A 1 86 ? -6.700 6.909 17.385 1.00 87.00 86 ARG A C 1
ATOM 698 O O . ARG A 1 86 ? -7.872 6.999 17.742 1.00 87.00 86 ARG A O 1
ATOM 705 N N . LYS A 1 87 ? -5.682 6.725 18.229 1.00 92.19 87 LYS A N 1
ATOM 706 C CA . LYS A 1 87 ? -5.864 6.730 19.685 1.00 92.19 87 LYS A CA 1
ATOM 707 C C . LYS A 1 87 ? -6.414 8.070 20.142 1.00 92.19 87 LYS A C 1
ATOM 709 O O . LYS A 1 87 ? -7.447 8.082 20.795 1.00 92.19 87 LYS A O 1
ATOM 714 N N . MET A 1 88 ? -5.823 9.173 19.675 1.00 95.19 88 MET A N 1
ATOM 715 C CA . MET A 1 88 ? -6.306 10.521 19.986 1.00 95.19 88 MET A CA 1
ATOM 716 C C . MET A 1 88 ? -7.777 10.717 19.589 1.00 95.19 88 MET A C 1
ATOM 718 O O . MET A 1 88 ? -8.550 11.278 20.360 1.00 95.19 88 MET A O 1
ATOM 722 N N . ILE A 1 89 ? -8.186 10.239 18.407 1.00 90.88 89 ILE A N 1
ATOM 723 C CA . ILE A 1 89 ? -9.588 10.304 17.964 1.00 90.88 89 ILE A CA 1
ATOM 724 C C . ILE A 1 89 ? -10.496 9.484 18.889 1.00 90.88 89 ILE A C 1
ATOM 726 O O . ILE A 1 89 ? -11.503 10.009 19.355 1.00 90.88 89 ILE A O 1
ATOM 730 N N . LEU A 1 90 ? -10.158 8.224 19.178 1.00 89.56 90 LEU A N 1
ATOM 731 C CA . LEU A 1 90 ? -10.991 7.366 20.030 1.00 89.56 90 LEU A CA 1
ATOM 732 C C . LEU A 1 90 ? -11.087 7.892 21.467 1.00 89.56 90 LEU A C 1
ATOM 734 O O . LEU A 1 90 ? -12.176 7.895 22.033 1.00 89.56 90 LEU A O 1
ATOM 738 N N . GLU A 1 91 ? -9.986 8.389 22.026 1.00 93.19 91 GLU A N 1
ATOM 739 C CA . GLU A 1 91 ? -9.954 9.052 23.335 1.00 93.19 91 GLU A CA 1
ATOM 740 C C . GLU A 1 91 ? -10.840 10.305 23.336 1.00 93.19 91 GLU A C 1
ATOM 742 O O . GLU A 1 91 ? -11.666 10.482 24.226 1.00 93.19 91 GLU A O 1
ATOM 747 N N . SER A 1 92 ? -10.768 11.145 22.294 1.00 95.25 92 SER A N 1
ATOM 748 C CA . SER A 1 92 ? -11.626 12.339 22.188 1.00 95.25 92 SER A CA 1
ATOM 749 C C . SER A 1 92 ? -13.127 12.026 22.130 1.00 95.25 92 SER A C 1
ATOM 751 O O . SER A 1 92 ? -13.948 12.881 22.457 1.00 95.25 92 SER A O 1
ATOM 753 N N . LEU A 1 93 ? -13.480 10.803 21.722 1.00 92.56 93 LEU A N 1
ATOM 754 C CA . LEU A 1 93 ? -14.852 10.311 21.618 1.00 92.56 93 LEU A CA 1
ATOM 755 C C . LEU A 1 93 ? -15.287 9.496 22.852 1.00 92.56 93 LEU A C 1
ATOM 757 O O . LEU A 1 93 ? -16.414 9.006 22.873 1.00 92.56 93 LEU A O 1
ATOM 761 N N . GLY A 1 94 ? -14.420 9.320 23.861 1.00 91.62 94 GLY A N 1
ATOM 762 C CA . GLY A 1 94 ? -14.687 8.473 25.034 1.00 91.62 94 GLY A CA 1
ATOM 763 C C . GLY A 1 94 ? -14.829 6.982 24.693 1.00 91.62 94 GLY A C 1
ATOM 764 O O . GLY A 1 94 ? -15.630 6.262 25.294 1.00 91.62 94 GLY A O 1
ATOM 765 N N . MET A 1 95 ? -14.120 6.529 23.654 1.00 93.62 95 MET A N 1
ATOM 766 C CA . MET A 1 95 ? -14.190 5.179 23.084 1.00 93.62 95 MET A CA 1
ATOM 767 C C . MET A 1 95 ? -12.931 4.343 23.371 1.00 93.62 95 MET A C 1
ATOM 769 O O . MET A 1 95 ? -12.584 3.441 22.608 1.00 93.62 95 MET A O 1
ATOM 773 N N . GLU A 1 96 ? -12.239 4.600 24.479 1.00 91.81 96 GLU A N 1
ATOM 774 C CA . GLU A 1 96 ? -10.938 4.001 24.804 1.00 91.81 96 GLU A CA 1
ATOM 775 C C . GLU A 1 96 ? -10.994 2.471 24.883 1.00 91.81 96 GLU A C 1
ATOM 777 O O . GLU A 1 96 ? -10.058 1.784 24.472 1.00 91.81 96 GLU A O 1
ATOM 782 N N . LYS A 1 97 ? -12.128 1.917 25.335 1.00 91.44 97 LYS A N 1
ATOM 783 C CA . LYS A 1 97 ? -12.346 0.463 25.415 1.00 91.44 97 LYS A CA 1
ATOM 784 C C . LYS A 1 97 ? -12.273 -0.259 24.061 1.00 91.44 97 LYS A C 1
ATOM 786 O O . LYS A 1 97 ? -12.098 -1.472 24.052 1.00 91.44 97 LYS A O 1
ATOM 791 N N . TYR A 1 98 ? -12.397 0.458 22.941 1.00 86.81 98 TYR A N 1
ATOM 792 C CA . TYR A 1 98 ? -12.357 -0.109 21.588 1.00 86.81 98 TYR A CA 1
ATOM 793 C C . TYR A 1 98 ? -11.002 0.063 20.890 1.00 86.81 98 TYR A C 1
ATOM 795 O O . TYR A 1 98 ? -10.862 -0.347 19.739 1.00 86.81 98 TYR A O 1
ATOM 803 N N . ILE A 1 99 ? -9.999 0.663 21.546 1.00 86.56 99 ILE A N 1
ATOM 804 C CA . ILE A 1 99 ? -8.694 0.941 20.925 1.00 86.56 99 ILE A CA 1
ATOM 805 C C . ILE A 1 99 ? -8.059 -0.342 20.382 1.00 86.56 99 ILE A C 1
ATOM 807 O O . ILE A 1 99 ? -7.729 -0.396 19.199 1.00 86.56 99 ILE A O 1
ATOM 811 N N . ASP A 1 100 ? -7.928 -1.384 21.203 1.00 85.12 100 ASP A N 1
ATOM 812 C CA . ASP A 1 100 ? -7.247 -2.615 20.788 1.00 85.12 100 ASP A CA 1
ATOM 813 C C . ASP A 1 100 ? -7.989 -3.330 19.652 1.00 85.12 100 ASP A C 1
ATOM 815 O O . ASP A 1 100 ? -7.374 -3.758 18.675 1.00 85.12 100 ASP A O 1
ATOM 819 N N . GLU A 1 101 ? -9.318 -3.414 19.736 1.00 83.50 101 GLU A N 1
ATOM 820 C CA . GLU A 1 101 ? -10.156 -3.998 18.685 1.00 83.50 101 GLU A CA 1
ATOM 821 C C . GLU A 1 101 ? -9.987 -3.244 17.357 1.00 83.50 101 GLU A C 1
ATOM 823 O O . GLU A 1 101 ? -9.699 -3.844 16.317 1.00 83.50 101 GLU A O 1
ATOM 828 N N . HIS A 1 102 ? -10.083 -1.915 17.397 1.00 80.75 102 HIS A N 1
ATOM 829 C CA . HIS A 1 102 ? -9.994 -1.061 16.217 1.00 80.75 102 HIS A CA 1
ATOM 830 C C . HIS A 1 102 ? -8.590 -1.049 15.587 1.00 80.75 102 HIS A C 1
ATOM 832 O O . HIS A 1 102 ? -8.454 -0.990 14.357 1.00 80.75 102 HIS A O 1
ATOM 838 N N . MET A 1 103 ? -7.534 -1.117 16.402 1.00 81.00 103 MET A N 1
ATOM 839 C CA . MET A 1 103 ? -6.160 -1.227 15.904 1.00 81.00 103 MET A CA 1
ATOM 840 C C . MET A 1 103 ? -5.924 -2.581 15.218 1.00 81.00 103 MET A C 1
ATOM 842 O O . MET A 1 103 ? -5.307 -2.624 14.153 1.00 81.00 103 MET A O 1
ATOM 846 N N . ASN A 1 104 ? -6.473 -3.670 15.766 1.00 78.12 104 ASN A N 1
ATOM 847 C CA . ASN A 1 104 ? -6.281 -5.027 15.245 1.00 78.12 104 ASN A CA 1
ATOM 848 C C . ASN A 1 104 ? -7.144 -5.362 14.014 1.00 78.12 104 ASN A C 1
ATOM 850 O O . ASN A 1 104 ? -6.819 -6.286 13.271 1.00 78.12 104 ASN A O 1
ATOM 854 N N . SER A 1 105 ? -8.210 -4.605 13.741 1.00 72.88 105 SER A N 1
ATOM 855 C CA . SER A 1 105 ? -9.106 -4.838 12.594 1.00 72.88 105 SER A CA 1
ATOM 856 C C . SER A 1 105 ? -8.584 -4.285 11.254 1.00 72.88 105 SER A C 1
ATOM 858 O O . SER A 1 105 ? -9.296 -4.255 10.245 1.00 72.88 105 SER A O 1
ATOM 860 N N . THR A 1 106 ? -7.352 -3.776 11.228 1.00 68.19 106 THR A N 1
ATOM 861 C CA . THR A 1 106 ? -6.818 -3.004 10.104 1.00 68.19 106 THR A CA 1
ATOM 862 C C . THR A 1 106 ? -5.774 -3.790 9.337 1.00 68.19 106 THR A C 1
ATOM 864 O O . THR A 1 106 ? -4.962 -4.510 9.906 1.00 68.19 106 THR A O 1
ATOM 867 N N . ALA A 1 107 ? -5.738 -3.592 8.025 1.00 72.69 107 ALA A N 1
ATOM 868 C CA . ALA A 1 107 ? -4.515 -3.830 7.292 1.00 72.69 107 ALA A CA 1
ATOM 869 C C . ALA A 1 107 ? -4.198 -2.634 6.407 1.00 72.69 107 ALA A C 1
ATOM 871 O O . ALA A 1 107 ? -5.040 -1.770 6.145 1.00 72.69 107 ALA A O 1
ATOM 872 N N . TYR A 1 108 ? -2.979 -2.631 5.894 1.00 75.25 108 TYR A N 1
ATOM 873 C CA . TYR A 1 108 ? -2.509 -1.543 5.067 1.00 75.25 108 TYR A CA 1
ATOM 874 C C . TYR A 1 108 ? -2.189 -2.025 3.653 1.00 75.25 108 TYR A C 1
ATOM 876 O O . TYR A 1 108 ? -1.882 -3.198 3.393 1.00 75.25 108 TYR A O 1
ATOM 884 N N . LEU A 1 109 ? -2.322 -1.090 2.722 1.00 79.62 109 LEU A N 1
ATOM 885 C CA . LEU A 1 109 ? -1.790 -1.176 1.379 1.00 79.62 109 LEU A CA 1
ATOM 886 C C . LEU A 1 109 ? -0.914 0.055 1.177 1.00 79.62 109 LEU A C 1
ATOM 888 O O . LEU A 1 109 ? -1.413 1.172 1.033 1.00 79.62 109 LEU A O 1
ATOM 892 N N . LEU A 1 110 ? 0.396 -0.141 1.118 1.00 83.69 110 LEU A N 1
ATOM 893 C CA . LEU A 1 110 ? 1.271 0.928 0.669 1.00 83.69 110 LEU A CA 1
ATOM 894 C C . LEU A 1 110 ? 1.107 1.087 -0.838 1.00 83.69 110 LEU A C 1
ATOM 896 O O . LEU A 1 110 ? 1.226 0.115 -1.583 1.00 83.69 110 LEU A O 1
ATOM 900 N N . ARG A 1 111 ? 0.841 2.312 -1.293 1.00 87.12 111 ARG A N 1
ATOM 901 C CA . ARG A 1 111 ? 0.763 2.646 -2.709 1.00 87.12 111 ARG A CA 1
ATOM 902 C C . ARG A 1 111 ? 1.839 3.657 -3.071 1.00 87.12 111 ARG A C 1
ATOM 904 O O . ARG A 1 111 ? 1.820 4.808 -2.651 1.00 87.12 111 ARG A O 1
ATOM 911 N N . ILE A 1 112 ? 2.764 3.227 -3.910 1.00 88.31 112 ILE A N 1
ATOM 912 C CA . ILE A 1 112 ? 3.755 4.111 -4.514 1.00 88.31 112 ILE A CA 1
ATOM 913 C C . ILE A 1 112 ? 3.150 4.623 -5.819 1.00 88.31 112 ILE A C 1
ATOM 915 O O . ILE A 1 112 ? 2.604 3.835 -6.591 1.00 88.31 112 ILE A O 1
ATOM 919 N N . LEU A 1 113 ? 3.172 5.933 -6.026 1.00 88.25 113 LEU A N 1
ATOM 920 C CA . LEU A 1 113 ? 2.435 6.636 -7.070 1.00 88.25 113 LEU A CA 1
ATOM 921 C C . LEU A 1 113 ? 3.407 7.411 -7.954 1.00 88.25 113 LEU A C 1
ATOM 923 O O . LEU A 1 113 ? 4.393 7.964 -7.473 1.00 88.25 113 LEU A O 1
ATOM 927 N N . ASN A 1 114 ? 3.079 7.525 -9.228 1.00 85.19 114 ASN A N 1
ATOM 928 C CA . ASN A 1 114 ? 3.712 8.458 -10.133 1.00 85.19 114 ASN A CA 1
ATOM 929 C C . ASN A 1 114 ? 2.634 9.179 -10.928 1.00 85.19 114 ASN A C 1
ATOM 931 O O . ASN A 1 114 ? 1.705 8.547 -11.439 1.00 85.19 114 ASN A O 1
ATOM 935 N N . TYR A 1 115 ? 2.766 10.496 -11.008 1.00 81.69 115 TYR A N 1
ATOM 936 C CA . TYR A 1 115 ? 1.879 11.335 -11.795 1.00 81.69 115 TYR A CA 1
ATOM 937 C C . TYR A 1 115 ? 2.693 12.178 -12.759 1.00 81.69 115 TYR A C 1
ATOM 939 O O . TYR A 1 115 ? 3.634 12.851 -12.346 1.00 81.69 115 TYR A O 1
ATOM 947 N N . GLU A 1 116 ? 2.303 12.198 -14.022 1.00 71.88 116 GLU A N 1
ATOM 948 C CA . GLU A 1 116 ? 2.826 13.174 -14.976 1.00 71.88 116 GLU A CA 1
ATOM 949 C C . GLU A 1 116 ? 2.037 14.486 -14.867 1.00 71.88 116 GLU A C 1
ATOM 951 O O . GLU A 1 116 ? 0.817 14.493 -14.668 1.00 71.88 116 GLU A O 1
ATOM 956 N N . GLY A 1 117 ? 2.733 15.621 -14.952 1.00 66.81 117 GLY A N 1
ATOM 957 C CA . GLY A 1 117 ? 2.077 16.924 -14.995 1.00 66.81 117 GLY A CA 1
ATOM 958 C C . GLY A 1 117 ? 1.265 17.099 -16.287 1.00 66.81 117 GLY A C 1
ATOM 959 O O . GLY A 1 117 ? 1.725 16.711 -17.360 1.00 66.81 117 GLY A O 1
ATOM 960 N N . PRO A 1 118 ? 0.062 17.702 -16.246 1.00 63.78 118 PRO A N 1
ATOM 961 C CA . PRO A 1 118 ? -0.654 18.020 -17.474 1.00 63.78 118 PRO A CA 1
ATOM 962 C C . PRO A 1 118 ? 0.195 18.971 -18.328 1.00 63.78 118 PRO A C 1
ATOM 964 O O . PRO A 1 118 ? 0.613 20.025 -17.855 1.00 63.78 118 PRO A O 1
ATOM 967 N N . GLN A 1 119 ? 0.425 18.594 -19.589 1.00 64.31 119 GLN A N 1
ATOM 968 C CA . GLN A 1 119 ? 1.220 19.352 -20.569 1.00 64.31 119 GLN A CA 1
ATOM 969 C C . GLN A 1 119 ? 2.718 19.498 -20.237 1.00 64.31 119 GLN A C 1
ATOM 971 O O . GLN A 1 119 ? 3.405 20.297 -20.872 1.00 64.31 119 GLN A O 1
ATOM 976 N N . THR A 1 120 ? 3.251 18.712 -19.297 1.00 63.44 120 THR A N 1
ATOM 977 C CA . THR A 1 120 ? 4.695 18.616 -19.051 1.00 63.44 120 THR A CA 1
ATOM 978 C C . THR A 1 120 ? 5.137 17.158 -19.100 1.00 63.44 120 THR A C 1
ATOM 980 O O . THR A 1 120 ? 4.364 16.251 -18.820 1.00 63.44 120 THR A O 1
ATOM 983 N N . THR A 1 121 ? 6.400 16.912 -19.446 1.00 59.59 121 THR A N 1
ATOM 984 C CA . THR A 1 121 ? 7.016 15.581 -19.296 1.00 59.59 121 THR A CA 1
ATOM 985 C C . THR A 1 121 ? 7.631 15.394 -17.907 1.00 59.59 121 THR A C 1
ATOM 987 O O . THR A 1 121 ? 8.417 14.475 -17.690 1.00 59.59 121 THR A O 1
ATOM 990 N N . GLU A 1 122 ? 7.344 16.300 -16.967 1.00 58.06 122 GLU A N 1
ATOM 991 C CA . GLU A 1 122 ? 7.888 16.231 -15.615 1.00 58.06 122 GLU A CA 1
ATOM 992 C C . GLU A 1 122 ? 7.085 15.232 -14.782 1.00 58.06 122 GLU A C 1
ATOM 994 O O . GLU A 1 122 ? 5.917 15.451 -14.445 1.00 58.06 122 GLU A O 1
ATOM 999 N N . SER A 1 123 ? 7.751 14.132 -14.444 1.00 64.69 123 SER A N 1
ATOM 1000 C CA . SER A 1 123 ? 7.254 13.101 -13.543 1.00 64.69 123 SER A CA 1
ATOM 1001 C C . SER A 1 123 ? 7.267 13.615 -12.103 1.00 64.69 123 SER A C 1
ATOM 1003 O O . SER A 1 123 ? 8.290 14.094 -11.617 1.00 64.69 123 SER A O 1
ATOM 1005 N N . LYS A 1 124 ? 6.143 13.486 -11.397 1.00 69.69 124 LYS A N 1
ATOM 1006 C CA . LYS A 1 124 ? 6.004 13.799 -9.970 1.00 69.69 124 LYS A CA 1
ATOM 1007 C C . LYS A 1 124 ? 5.794 12.499 -9.189 1.00 69.69 124 LYS A C 1
ATOM 1009 O O . LYS A 1 124 ? 4.647 12.079 -8.996 1.00 69.69 124 LYS A O 1
ATOM 1014 N N . PRO A 1 125 ? 6.885 11.847 -8.745 1.00 63.47 125 PRO A N 1
ATOM 1015 C CA . PRO A 1 125 ? 6.788 10.655 -7.921 1.00 63.47 125 PRO A CA 1
ATOM 1016 C C . PRO A 1 125 ? 6.247 11.002 -6.531 1.00 63.47 125 PRO A C 1
ATOM 1018 O O . PRO A 1 125 ? 6.615 12.007 -5.921 1.00 63.47 125 PRO A O 1
ATOM 1021 N N . GLY A 1 126 ? 5.386 10.138 -6.006 1.00 63.50 126 GLY A N 1
ATOM 1022 C CA . GLY A 1 126 ? 4.798 10.251 -4.679 1.00 63.50 126 GLY A CA 1
ATOM 1023 C C . GLY A 1 126 ? 4.683 8.892 -3.998 1.00 63.50 126 GLY A C 1
ATOM 1024 O O . GLY A 1 126 ? 4.714 7.838 -4.627 1.00 63.50 126 GLY A O 1
ATOM 1025 N N . ILE A 1 127 ? 4.535 8.901 -2.679 1.00 60.66 127 ILE A N 1
ATOM 1026 C CA . ILE A 1 127 ? 4.218 7.700 -1.906 1.00 60.66 127 ILE A CA 1
ATOM 1027 C C . ILE A 1 127 ? 3.006 8.025 -1.046 1.00 60.66 127 ILE A C 1
ATOM 1029 O O . ILE A 1 127 ? 2.994 9.032 -0.343 1.00 60.66 127 ILE A O 1
ATOM 1033 N N . LEU A 1 128 ? 1.998 7.162 -1.094 1.00 62.38 128 LEU A N 1
ATOM 1034 C CA . LEU A 1 128 ? 0.810 7.237 -0.261 1.00 62.38 128 LEU A CA 1
ATOM 1035 C C . LEU A 1 128 ? 0.617 5.899 0.449 1.00 62.38 128 LEU A C 1
ATOM 1037 O O . LEU A 1 128 ? 0.463 4.860 -0.190 1.00 62.38 128 LEU A O 1
ATOM 1041 N N . LEU A 1 129 ? 0.569 5.905 1.777 1.00 54.34 129 LEU A N 1
ATOM 1042 C CA . LEU A 1 129 ? 0.036 4.755 2.500 1.00 54.34 129 LEU A CA 1
ATOM 1043 C C . LEU A 1 129 ? -1.491 4.844 2.472 1.00 54.34 129 LEU A C 1
ATOM 1045 O O . LEU A 1 129 ? -2.059 5.829 2.939 1.00 54.34 129 LEU A O 1
ATOM 1049 N N . ILE A 1 130 ? -2.152 3.830 1.914 1.00 58.50 130 ILE A N 1
ATOM 1050 C CA . ILE A 1 130 ? -3.609 3.723 1.928 1.00 58.50 130 ILE A CA 1
ATOM 1051 C C . ILE A 1 130 ? -3.991 2.658 2.952 1.00 58.50 130 ILE A C 1
ATOM 1053 O O . ILE A 1 130 ? -3.611 1.491 2.849 1.00 58.50 130 ILE A O 1
ATOM 1057 N N . GLN A 1 131 ? -4.787 3.049 3.940 1.00 52.94 131 GLN A N 1
ATOM 1058 C CA . GLN A 1 131 ? -5.410 2.087 4.835 1.00 52.94 131 GLN A CA 1
ATOM 1059 C C . GLN A 1 131 ? -6.506 1.334 4.076 1.00 52.94 131 GLN A C 1
ATOM 1061 O O . GLN A 1 131 ? -7.401 1.945 3.491 1.00 52.94 131 GLN A O 1
ATOM 1066 N N . ILE A 1 132 ? -6.462 0.002 4.110 1.00 55.12 132 ILE A N 1
ATOM 1067 C CA . ILE A 1 132 ? -7.551 -0.830 3.600 1.00 55.12 132 ILE A CA 1
ATOM 1068 C C . ILE A 1 132 ? -8.093 -1.627 4.772 1.00 55.12 132 ILE A C 1
ATOM 1070 O O . ILE A 1 132 ? -7.514 -2.629 5.192 1.00 55.12 132 ILE A O 1
ATOM 1074 N N . ARG A 1 133 ? -9.237 -1.188 5.301 1.00 48.47 133 ARG A N 1
ATOM 1075 C CA . ARG A 1 133 ? -9.993 -2.011 6.242 1.00 48.47 133 ARG A CA 1
ATOM 1076 C C . ARG A 1 133 ? -10.368 -3.315 5.544 1.00 48.47 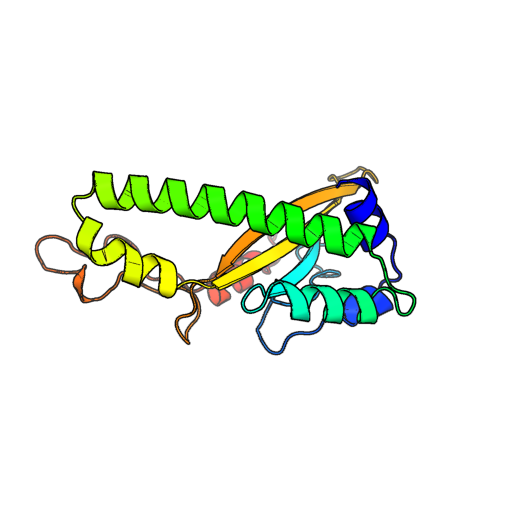133 ARG A C 1
ATOM 1078 O O . ARG A 1 133 ? -11.084 -3.302 4.544 1.00 48.47 133 ARG A O 1
ATOM 1085 N N . TYR A 1 134 ? -9.856 -4.424 6.072 1.00 48.25 134 TYR A N 1
ATOM 1086 C CA . TYR A 1 134 ? -10.382 -5.738 5.745 1.00 48.25 134 TYR A CA 1
ATOM 1087 C C . TYR A 1 134 ? -11.624 -5.942 6.586 1.00 48.25 134 TYR A C 1
ATOM 1089 O O . TYR A 1 134 ? -11.572 -6.451 7.696 1.00 48.25 134 TYR A O 1
ATOM 1097 N N . THR A 1 135 ? -12.750 -5.569 6.017 1.00 40.09 135 THR A N 1
ATOM 1098 C CA . THR A 1 135 ? -13.864 -6.501 6.040 1.00 40.09 135 THR A CA 1
ATOM 1099 C C . THR A 1 135 ? -13.680 -7.378 4.800 1.00 40.09 135 THR A C 1
ATOM 1101 O O . THR A 1 135 ? -13.145 -6.910 3.795 1.00 40.09 135 THR A O 1
ATOM 1104 N N . ASP A 1 136 ? -14.096 -8.642 4.802 1.00 38.62 136 ASP A N 1
ATOM 1105 C CA . ASP A 1 136 ? -14.099 -9.500 3.596 1.00 38.62 136 ASP A CA 1
ATOM 1106 C C . ASP A 1 136 ? -14.968 -8.941 2.441 1.00 38.62 136 ASP A C 1
ATOM 1108 O O . ASP A 1 136 ? -15.123 -9.530 1.368 1.00 38.62 136 ASP A O 1
ATOM 1112 N N . HIS A 1 137 ? -15.476 -7.729 2.629 1.00 40.25 137 HIS A N 1
ATOM 1113 C CA . HIS A 1 137 ? -16.130 -6.865 1.683 1.00 40.25 137 HIS A CA 1
ATOM 1114 C C . HIS A 1 137 ? -15.403 -5.517 1.700 1.00 40.25 137 HIS A C 1
ATOM 1116 O O . HIS A 1 137 ? -15.140 -4.966 2.762 1.00 40.25 137 HIS A O 1
ATOM 1122 N N . ILE A 1 138 ? -15.051 -5.016 0.515 1.00 43.69 138 ILE A N 1
ATOM 1123 C CA . ILE A 1 138 ? -14.680 -3.622 0.208 1.00 43.69 138 ILE A CA 1
ATOM 1124 C C . ILE A 1 138 ? -15.295 -2.669 1.244 1.00 43.69 138 ILE A C 1
ATOM 1126 O O . ILE A 1 138 ? -16.485 -2.836 1.491 1.00 43.69 138 ILE A O 1
ATOM 1130 N N . ALA A 1 139 ? -14.484 -1.758 1.814 1.00 46.00 139 ALA A N 1
ATOM 1131 C CA . ALA A 1 139 ? -14.815 -0.686 2.771 1.00 46.00 139 ALA A CA 1
ATOM 1132 C C . ALA A 1 139 ? -16.311 -0.549 3.106 1.00 46.00 139 ALA A C 1
ATOM 1134 O O . ALA A 1 139 ? -17.080 -0.432 2.155 1.00 46.00 139 ALA A O 1
ATOM 1135 N N . PRO A 1 140 ? -16.715 -0.495 4.395 1.00 50.09 140 PRO A N 1
ATOM 1136 C CA . PRO A 1 140 ? -18.120 -0.540 4.799 1.00 50.09 140 PRO A CA 1
ATOM 1137 C C . PRO A 1 140 ? -18.958 0.333 3.867 1.00 50.09 140 PRO A C 1
ATOM 1139 O O . PRO A 1 140 ? -18.789 1.552 3.813 1.00 50.09 140 PRO A O 1
ATOM 1142 N N . LYS A 1 141 ? -19.767 -0.333 3.028 1.00 57.66 141 LYS A N 1
ATOM 1143 C CA . LYS A 1 141 ? -20.528 0.322 1.956 1.00 57.66 141 LYS A CA 1
ATOM 1144 C C . LYS A 1 141 ? -21.499 1.347 2.542 1.00 57.66 141 LYS A C 1
ATOM 1146 O O . LYS A 1 141 ? -21.903 2.266 1.843 1.00 57.66 141 LYS A O 1
ATOM 1151 N N . SER A 1 142 ? -21.822 1.199 3.821 1.00 60.97 142 SER A N 1
ATOM 1152 C CA . SER A 1 142 ? -22.694 2.023 4.646 1.00 60.97 142 SER A CA 1
ATOM 1153 C C . SER A 1 142 ? -22.109 2.154 6.055 1.00 60.97 142 SER A C 1
ATOM 1155 O O . SER A 1 142 ? -21.203 1.405 6.423 1.00 60.97 142 SER A O 1
ATOM 1157 N N . ALA A 1 143 ? -22.647 3.075 6.858 1.00 68.00 143 ALA A N 1
ATOM 1158 C CA . ALA A 1 143 ? -22.393 3.081 8.297 1.00 68.00 143 ALA A CA 1
ATOM 1159 C C . ALA A 1 143 ? -22.723 1.697 8.912 1.00 68.00 143 ALA A C 1
ATOM 1161 O O . ALA A 1 143 ? -23.627 1.027 8.398 1.00 68.00 143 ALA A O 1
ATOM 1162 N N . PRO A 1 144 ? -21.997 1.259 9.962 1.00 71.88 144 PRO A N 1
ATOM 1163 C CA . PRO A 1 144 ? -22.366 0.078 10.744 1.00 71.88 144 PRO A CA 1
ATOM 1164 C C . PRO A 1 144 ? -23.826 0.169 11.192 1.00 71.88 144 PRO A C 1
ATOM 1166 O O . PRO A 1 144 ? -24.270 1.249 11.587 1.00 71.88 144 PRO A O 1
ATOM 1169 N N . GLU A 1 145 ? -24.569 -0.936 11.109 1.00 71.81 145 GLU A N 1
ATOM 1170 C CA . GLU A 1 145 ? -26.001 -0.959 11.444 1.00 71.81 145 GLU A CA 1
ATOM 1171 C C . GLU A 1 145 ? -26.240 -0.550 12.903 1.00 71.81 145 GLU A C 1
ATOM 1173 O O . GLU A 1 145 ? -27.239 0.084 13.213 1.00 71.81 145 GLU A O 1
ATOM 1178 N N . GLU A 1 146 ? -25.272 -0.815 13.782 1.00 73.56 146 GLU A N 1
ATOM 1179 C CA . GLU A 1 146 ? -25.304 -0.458 15.200 1.00 73.56 146 GLU A CA 1
ATOM 1180 C C . GLU A 1 146 ? -25.204 1.054 15.461 1.00 73.56 146 GLU A C 1
ATOM 1182 O O . GLU A 1 146 ? -25.413 1.491 16.590 1.00 73.56 146 GLU A O 1
ATOM 1187 N N . LEU A 1 147 ? -24.849 1.849 14.446 1.00 71.19 147 LEU A N 1
ATOM 1188 C CA . LEU A 1 147 ? -24.708 3.306 14.525 1.00 71.19 147 LEU A CA 1
ATOM 1189 C C . LEU A 1 147 ? -25.813 4.054 13.761 1.00 71.19 147 LEU A C 1
ATOM 1191 O O . LEU A 1 147 ? -25.711 5.270 13.597 1.00 71.19 147 LEU A O 1
ATOM 1195 N N . VAL A 1 148 ? -26.824 3.341 13.249 1.00 80.62 148 VAL A N 1
ATOM 1196 C CA . VAL A 1 148 ? -27.957 3.921 12.516 1.00 80.62 148 VAL A CA 1
ATOM 1197 C C . VAL A 1 148 ? -29.254 3.568 13.234 1.00 80.62 148 VAL A C 1
ATOM 1199 O O . VAL A 1 148 ? -29.703 2.425 13.199 1.00 80.62 148 VAL A O 1
ATOM 1202 N N . ASP A 1 149 ? -29.883 4.569 13.841 1.00 84.62 149 ASP A N 1
ATOM 1203 C CA . ASP A 1 149 ? -31.152 4.428 14.556 1.00 84.62 149 ASP A CA 1
ATOM 1204 C C . ASP A 1 149 ? -32.093 5.615 14.278 1.00 84.62 149 ASP A C 1
ATOM 1206 O O . ASP A 1 149 ? -31.835 6.448 13.403 1.00 84.62 149 ASP A O 1
ATOM 1210 N N . GLU A 1 150 ? -33.233 5.660 14.972 1.00 84.06 150 GLU A N 1
ATOM 1211 C CA . GLU A 1 150 ? -34.225 6.727 14.804 1.00 84.06 150 GLU A CA 1
ATOM 1212 C C . GLU A 1 150 ? -33.709 8.105 15.260 1.00 84.06 150 GLU A C 1
ATOM 1214 O O . GLU A 1 150 ? -34.135 9.122 14.710 1.00 84.06 150 GLU A O 1
ATOM 1219 N N . GLU A 1 151 ? -32.779 8.155 16.220 1.00 87.19 151 GLU A N 1
ATOM 1220 C CA . GLU A 1 151 ? -32.153 9.395 16.700 1.00 87.19 151 GLU A CA 1
ATOM 1221 C C . GLU A 1 151 ? -30.964 9.819 15.817 1.00 87.19 151 GLU A C 1
ATOM 1223 O O . GLU A 1 151 ? -30.706 11.014 15.654 1.00 87.19 151 GLU A O 1
ATOM 1228 N N . HIS A 1 152 ? -30.284 8.860 15.183 1.00 82.25 152 HIS A N 1
ATOM 1229 C CA . HIS A 1 152 ? -29.110 9.050 14.329 1.00 82.25 152 HIS A CA 1
ATOM 1230 C C . HIS A 1 152 ? -29.324 8.413 12.942 1.00 82.25 152 HIS A C 1
ATOM 1232 O O . HIS A 1 152 ? -28.672 7.421 12.593 1.00 82.25 152 HIS A O 1
ATOM 1238 N N . PRO A 1 153 ? -30.226 8.967 12.106 1.00 85.19 153 PRO A N 1
ATOM 1239 C CA . PRO A 1 153 ? -30.542 8.379 10.812 1.00 85.19 153 PRO A CA 1
ATOM 1240 C C . PRO A 1 153 ? -29.378 8.517 9.826 1.00 85.19 153 PRO A C 1
ATOM 1242 O O . PRO A 1 153 ? -28.622 9.490 9.834 1.00 85.19 153 PRO A O 1
ATOM 1245 N N . LEU A 1 154 ? -29.266 7.560 8.902 1.00 82.12 154 LEU A N 1
ATOM 1246 C CA . LEU A 1 154 ? -28.251 7.590 7.851 1.00 82.12 154 LEU A CA 1
ATOM 1247 C C . LEU A 1 154 ? -28.456 8.809 6.930 1.00 82.12 154 LEU A C 1
ATOM 1249 O O . LEU A 1 154 ? -29.438 8.893 6.195 1.00 82.12 154 LEU A O 1
ATOM 1253 N N . LEU A 1 155 ? -27.497 9.739 6.933 1.00 82.12 155 LEU A N 1
ATOM 1254 C CA . LEU A 1 155 ? -27.599 11.013 6.201 1.00 82.12 155 LEU A CA 1
ATOM 1255 C C . LEU A 1 155 ? -27.066 10.967 4.760 1.00 82.12 155 LEU A C 1
ATOM 1257 O O . LEU A 1 155 ? -27.207 11.938 4.016 1.00 82.12 155 LEU A O 1
ATOM 1261 N N . TYR A 1 156 ? -26.426 9.870 4.355 1.00 73.19 156 TYR A N 1
ATOM 1262 C CA . TYR A 1 156 ? -25.801 9.733 3.041 1.00 73.19 156 TYR A CA 1
ATOM 1263 C C . TYR A 1 156 ? -26.123 8.383 2.407 1.00 73.19 156 TYR A C 1
ATOM 1265 O O . TYR A 1 156 ? -26.335 7.381 3.087 1.00 73.19 156 TYR A O 1
ATOM 1273 N N . LYS A 1 157 ? -26.145 8.344 1.071 1.00 70.25 157 LYS A N 1
ATOM 1274 C CA . LYS A 1 157 ? -26.309 7.081 0.352 1.00 70.25 157 LYS A CA 1
ATOM 1275 C C . LYS A 1 157 ? -25.042 6.229 0.491 1.00 70.25 157 LYS A C 1
ATOM 1277 O O . LYS A 1 157 ? -23.951 6.771 0.302 1.00 70.25 157 LYS A O 1
ATOM 1282 N N . PRO A 1 158 ? -25.181 4.918 0.750 1.00 68.81 158 PRO A N 1
ATOM 1283 C CA . PRO A 1 158 ? -24.083 3.963 0.686 1.00 68.81 158 PRO A CA 1
ATOM 1284 C C . PRO A 1 158 ? -23.256 4.133 -0.595 1.00 68.81 158 PRO A C 1
ATOM 1286 O O . PRO A 1 158 ? -23.812 4.290 -1.683 1.00 68.81 158 PRO A O 1
ATOM 1289 N N . PHE A 1 159 ? -21.932 4.133 -0.468 1.00 63.81 159 PHE A N 1
ATOM 1290 C CA . PHE A 1 159 ? -21.024 4.414 -1.578 1.00 63.81 159 PHE A CA 1
ATOM 1291 C C . PHE A 1 159 ? -20.669 3.128 -2.339 1.00 63.81 159 PHE A C 1
ATOM 1293 O O . PHE A 1 159 ? -20.067 2.212 -1.774 1.00 63.81 159 PHE A O 1
ATOM 1300 N N . ASP A 1 160 ? -20.990 3.070 -3.638 1.00 66.00 160 ASP A N 1
ATOM 1301 C CA . ASP A 1 160 ? -20.498 2.023 -4.541 1.00 66.00 160 ASP A CA 1
ATOM 1302 C C . ASP A 1 160 ? -19.330 2.544 -5.391 1.00 66.00 160 ASP A C 1
ATOM 1304 O O . ASP A 1 160 ? -19.487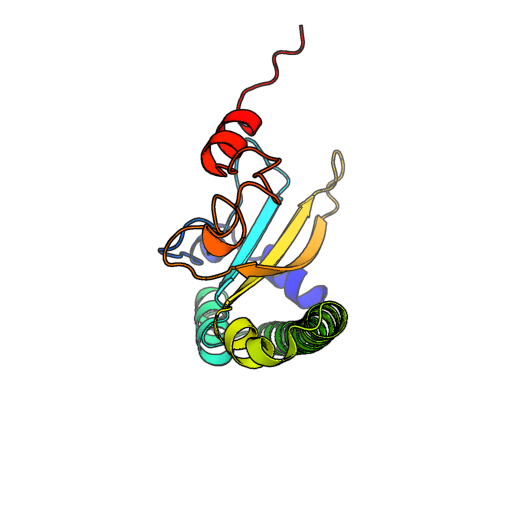 3.297 -6.357 1.00 66.00 160 ASP A O 1
ATOM 1308 N N . TYR A 1 161 ? -18.127 2.083 -5.051 1.00 59.53 161 TYR A N 1
ATOM 1309 C CA . TYR A 1 161 ? -16.904 2.425 -5.771 1.00 59.53 161 TYR A CA 1
ATOM 1310 C C . TYR A 1 161 ? -16.941 2.020 -7.259 1.00 59.53 161 TYR A C 1
ATOM 1312 O O . TYR A 1 161 ? -16.294 2.657 -8.091 1.00 59.53 161 TYR A O 1
ATOM 1320 N N . LEU A 1 162 ? -17.700 0.981 -7.632 1.00 58.50 162 LEU A N 1
ATOM 1321 C CA . LEU A 1 162 ? -17.840 0.556 -9.026 1.00 58.50 162 LEU A CA 1
ATOM 1322 C C . LEU A 1 162 ? -18.742 1.487 -9.832 1.00 58.50 162 LEU A C 1
ATOM 1324 O O . LEU A 1 162 ? -18.441 1.726 -11.001 1.00 58.50 162 LEU A O 1
ATOM 1328 N N . GLU A 1 163 ? -19.816 2.015 -9.241 1.00 64.38 163 GLU A N 1
ATOM 1329 C CA . GLU A 1 163 ? -20.627 3.052 -9.892 1.00 64.38 163 GLU A CA 1
ATOM 1330 C C . GLU A 1 163 ? -19.813 4.326 -10.104 1.00 64.38 163 GLU A C 1
ATOM 1332 O O . GLU A 1 163 ? -19.814 4.874 -11.206 1.00 64.38 163 GLU A O 1
ATOM 1337 N N . PHE A 1 164 ? -19.038 4.737 -9.098 1.00 61.75 164 PHE A N 1
ATOM 1338 C CA . PHE A 1 164 ? -18.166 5.905 -9.199 1.00 61.75 164 PHE A CA 1
ATOM 1339 C C . PHE A 1 164 ? -17.145 5.780 -10.343 1.00 61.75 164 PHE A C 1
ATOM 1341 O O . PHE A 1 164 ? -17.008 6.688 -11.164 1.00 61.75 164 PHE A O 1
ATOM 1348 N N . LEU A 1 165 ? -16.461 4.635 -10.458 1.00 58.22 165 LEU A N 1
ATOM 1349 C CA . LEU A 1 165 ? -15.508 4.410 -11.549 1.00 58.22 165 LEU A CA 1
ATOM 1350 C C . LEU A 1 165 ? -16.185 4.349 -12.923 1.00 58.22 165 LEU A C 1
ATOM 1352 O O . LEU A 1 165 ? -15.621 4.847 -13.897 1.00 58.22 165 LEU A O 1
ATOM 1356 N N . LYS A 1 166 ? -17.386 3.760 -13.022 1.00 63.56 166 LYS A N 1
ATOM 1357 C CA . LYS A 1 166 ? -18.168 3.760 -14.270 1.00 63.56 166 LYS A CA 1
ATOM 1358 C C . LYS A 1 166 ? -18.538 5.178 -14.689 1.00 63.56 166 LYS A C 1
ATOM 1360 O O . LYS A 1 166 ? -18.403 5.495 -15.865 1.00 63.56 166 LYS A O 1
ATOM 1365 N N . PHE A 1 167 ? -18.950 6.018 -13.741 1.00 62.06 167 PHE A N 1
ATOM 1366 C CA . PHE A 1 167 ? -19.277 7.418 -13.991 1.00 62.06 167 PHE A CA 1
ATOM 1367 C C . PHE A 1 167 ? -18.063 8.197 -14.518 1.00 62.06 167 PHE A C 1
ATOM 1369 O O . PHE A 1 167 ? -18.146 8.813 -15.575 1.00 62.06 167 PHE A O 1
ATOM 1376 N N . GLY A 1 168 ? -16.904 8.084 -13.858 1.00 57.75 168 GLY A N 1
ATOM 1377 C CA . GLY A 1 168 ? -15.669 8.761 -14.283 1.00 57.75 168 GLY A CA 1
ATOM 1378 C C . GLY A 1 168 ? -15.041 8.228 -15.579 1.00 57.75 168 GLY A C 1
ATOM 1379 O O . GLY A 1 168 ? -14.118 8.840 -16.106 1.00 57.75 168 GLY A O 1
ATOM 1380 N N . SER A 1 169 ? -15.525 7.094 -16.094 1.00 56.22 169 SER A N 1
ATOM 1381 C CA . SER A 1 169 ? -15.067 6.502 -17.359 1.00 56.22 169 SER A CA 1
ATOM 1382 C C . SER A 1 169 ? -15.957 6.870 -18.551 1.00 56.22 169 SER A C 1
ATOM 1384 O O . SER A 1 169 ? -15.658 6.463 -19.674 1.00 56.22 169 SER A O 1
ATOM 1386 N N . GLN A 1 170 ? -17.062 7.594 -18.331 1.00 51.44 170 GLN A N 1
ATOM 1387 C CA . GLN A 1 170 ? -17.897 8.074 -19.428 1.00 51.44 170 GLN A CA 1
ATOM 1388 C C . GLN A 1 170 ? -17.204 9.246 -20.135 1.00 51.44 170 GLN A C 1
ATOM 1390 O O . GLN A 1 170 ? -16.734 10.167 -19.464 1.00 51.44 170 GLN A O 1
ATOM 1395 N N . PRO A 1 171 ? -17.132 9.250 -21.478 1.00 49.66 171 PRO A N 1
ATOM 1396 C CA . PRO A 1 171 ? -16.642 10.410 -22.202 1.00 49.66 171 PRO A CA 1
ATOM 1397 C C . PRO A 1 171 ? -17.579 11.589 -21.925 1.00 49.66 171 PRO A C 1
ATOM 1399 O O . PRO A 1 171 ? -18.771 11.533 -22.229 1.00 49.66 171 PRO A O 1
ATOM 1402 N N . VAL A 1 172 ? -17.039 12.657 -21.339 1.00 50.22 172 VAL A N 1
ATOM 1403 C CA . VAL A 1 172 ? -17.740 13.938 -21.245 1.00 50.22 172 VAL A CA 1
ATOM 1404 C C . VAL A 1 172 ? -17.873 14.460 -22.672 1.00 50.22 172 VAL A C 1
ATOM 1406 O O . VAL A 1 172 ? -16.902 14.933 -23.260 1.00 50.22 172 VAL A O 1
ATOM 1409 N N . LEU A 1 173 ? -19.063 14.327 -23.258 1.00 42.91 173 LEU A N 1
ATOM 1410 C CA . LEU A 1 173 ? -19.403 15.033 -24.486 1.00 42.91 173 LEU A CA 1
ATOM 1411 C C . LEU A 1 173 ? -19.510 16.517 -24.131 1.00 42.91 173 LEU A C 1
ATOM 1413 O O . LEU A 1 173 ? -20.502 16.962 -23.556 1.00 42.91 173 LEU A O 1
ATOM 1417 N N . ILE A 1 174 ? -18.444 17.259 -24.416 1.00 42.44 174 ILE A N 1
ATOM 1418 C CA . ILE A 1 174 ? -18.470 18.718 -24.415 1.00 42.44 174 ILE A CA 1
ATOM 1419 C C . ILE A 1 174 ? -19.209 19.112 -25.699 1.00 42.44 174 ILE A C 1
ATOM 1421 O O . ILE A 1 174 ? -18.646 18.991 -26.787 1.00 42.44 174 ILE A O 1
ATOM 1425 N N . ASN A 1 175 ? -20.483 19.484 -25.562 1.00 37.03 175 ASN A N 1
ATOM 1426 C CA . ASN A 1 175 ? -21.260 20.142 -26.615 1.00 37.03 175 ASN A CA 1
ATOM 1427 C C . ASN A 1 175 ? -20.972 21.643 -26.626 1.00 37.03 175 ASN A C 1
ATOM 1429 O O . ASN A 1 175 ? -20.859 22.217 -25.518 1.00 37.03 175 ASN A O 1
#

Sequence (175 aa):
MFESVEELFQLPLWTKMLNVSRKRFHGYIGQLPSVPLYESIGIEDRTMLEKVESLTNVLWPQGNPNFSKMVRSFSKLVAELESIVRKMILESLGMEKYIDEHMNSTAYLLRILNYEGPQTTESKPGILLIQIRYTDHIAPKSAPEELVDEEHPLLYKPFDYLEFLKFGSQPVLIN